Protein AF-A0AAW2SGX9-F1 (afdb_monomer_lite)

Sequence (134 aa):
MEAAGIHETTYNSIMKCDEDIMEVLYGNIVLGGGSTMFPGFADRMRKEITDLAPRSMKIKVVAPPYRRYTVWIGGSILAFLGTFQQVMRICVSKTNPPLYSSNFPLVSSKKIQNCAKTKLLEVLSYECSICWLY

Organism: Sesamum radiatum (NCBI:txid300843)

Secondary structure (DSSP, 8-state):
--PPPHHHHHHHHHHTS-HHHHHHHHTTEE--SGGG-STTHHHHHHHHHHHHS-TT----EE--TTTTTHHHHHHHHHHH-GGGGTTTTS--BTTB-----S------GGGTTTTTTTSHHHHHHHSTTTTT--

Foldseek 3Di:
DDDDDPLVVLLVVLVPDDPVCSLVSQQDAEDAADVCPPPCSQVVSQVSNCVVDDPVHDGDYDYDPPRNCCVVVVVVVCVPDPCVVVVCVVDQDPVDGDPDDPDDDPDDPPVVVPPVPPCPVVVVVPCPPPPPPD

pLDDT: mean 72.08, std 22.48, range [30.25, 95.12]

Radius of gyration: 18.9 Å; chains: 1; bounding box: 37×46×44 Å

Structure (mmCIF, N/CA/C/O backbone):
data_AF-A0AAW2SGX9-F1
#
_entry.id   AF-A0AAW2SGX9-F1
#
loop_
_atom_site.group_PDB
_atom_site.id
_atom_site.type_symbol
_atom_site.label_atom_id
_atom_site.label_alt_id
_atom_site.label_comp_id
_atom_site.label_asym_id
_atom_site.label_entity_id
_atom_site.label_seq_id
_atom_site.pdbx_PDB_ins_code
_atom_site.Cartn_x
_atom_site.Cartn_y
_atom_site.Cartn_z
_atom_site.occupancy
_atom_site.B_iso_or_equiv
_atom_site.auth_seq_id
_atom_site.auth_comp_id
_atom_site.auth_asym_id
_atom_site.auth_atom_id
_atom_site.pdbx_PDB_model_num
ATOM 1 N N . MET A 1 1 ? 14.939 -9.431 16.520 1.00 46.69 1 MET A N 1
ATOM 2 C CA . MET A 1 1 ? 13.858 -8.434 16.404 1.00 46.69 1 MET A CA 1
ATOM 3 C C . MET A 1 1 ? 12.863 -9.014 15.420 1.00 46.69 1 MET A C 1
ATOM 5 O O . MET A 1 1 ? 13.180 -9.095 14.242 1.00 46.69 1 MET A O 1
ATOM 9 N N . GLU A 1 2 ? 11.756 -9.557 15.914 1.00 72.56 2 GLU A N 1
ATOM 10 C CA . GLU A 1 2 ? 10.722 -10.153 15.063 1.00 72.56 2 GLU A CA 1
ATOM 11 C C . GLU A 1 2 ? 9.809 -9.025 14.580 1.00 72.56 2 GLU A C 1
ATOM 13 O O . GLU A 1 2 ? 9.204 -8.322 15.387 1.00 72.56 2 GLU A O 1
ATOM 18 N N . ALA A 1 3 ? 9.796 -8.778 13.272 1.00 82.38 3 ALA A N 1
ATOM 19 C CA . ALA A 1 3 ? 8.885 -7.822 12.660 1.00 82.38 3 ALA A CA 1
ATOM 20 C C . ALA A 1 3 ? 7.630 -8.567 12.201 1.00 82.38 3 ALA A C 1
ATOM 22 O O . ALA A 1 3 ? 7.733 -9.623 11.574 1.00 82.38 3 ALA A O 1
ATOM 23 N N . ALA A 1 4 ? 6.461 -8.003 12.501 1.00 88.44 4 ALA A N 1
ATOM 24 C CA . ALA A 1 4 ? 5.181 -8.520 12.037 1.00 88.44 4 ALA A CA 1
ATOM 25 C C . ALA A 1 4 ? 5.127 -8.586 10.502 1.00 88.44 4 ALA A C 1
ATOM 27 O O . ALA A 1 4 ? 5.769 -7.799 9.796 1.00 88.44 4 ALA A O 1
ATOM 28 N N . GLY A 1 5 ? 4.321 -9.510 9.977 1.00 91.69 5 GLY A N 1
ATOM 29 C CA . GLY A 1 5 ? 4.086 -9.613 8.540 1.00 91.69 5 GLY A CA 1
ATOM 30 C C . GLY A 1 5 ? 3.502 -8.319 7.960 1.00 91.69 5 GLY A C 1
ATOM 31 O O . GLY A 1 5 ? 2.862 -7.523 8.653 1.00 91.69 5 GLY A O 1
ATOM 32 N N . ILE A 1 6 ? 3.685 -8.101 6.655 1.00 92.44 6 ILE A N 1
ATOM 33 C CA . ILE A 1 6 ? 3.142 -6.906 5.986 1.00 92.44 6 ILE A CA 1
ATOM 34 C C . ILE A 1 6 ? 1.607 -6.859 6.032 1.00 92.44 6 ILE A C 1
ATOM 36 O O . ILE A 1 6 ? 1.033 -5.780 6.168 1.00 92.44 6 ILE A O 1
ATOM 40 N N . HIS A 1 7 ? 0.941 -8.015 5.973 1.00 92.50 7 HIS A N 1
ATOM 41 C CA . HIS A 1 7 ? -0.511 -8.130 6.123 1.00 92.50 7 HIS A CA 1
ATOM 42 C C . HIS A 1 7 ? -0.964 -7.712 7.526 1.00 92.50 7 HIS A C 1
ATOM 44 O O . HIS A 1 7 ? -1.896 -6.925 7.659 1.00 92.50 7 HIS A O 1
ATOM 50 N N . GLU A 1 8 ? -0.256 -8.170 8.558 1.00 93.69 8 GLU A N 1
ATOM 51 C CA . GLU A 1 8 ? -0.569 -7.881 9.957 1.00 93.69 8 GLU A CA 1
ATOM 52 C C . GLU A 1 8 ? -0.318 -6.409 10.284 1.00 93.69 8 GLU A C 1
ATOM 54 O O . GLU A 1 8 ? -1.156 -5.745 10.887 1.00 93.69 8 GLU A O 1
ATOM 59 N N . THR A 1 9 ? 0.799 -5.857 9.808 1.00 93.56 9 THR A N 1
ATOM 60 C CA . THR A 1 9 ? 1.106 -4.432 9.969 1.00 93.56 9 THR A CA 1
ATOM 61 C C . THR A 1 9 ? 0.038 -3.566 9.299 1.00 93.56 9 THR A C 1
ATOM 63 O O . THR A 1 9 ? -0.431 -2.599 9.893 1.00 93.56 9 THR A O 1
ATOM 66 N N . THR A 1 10 ? -0.397 -3.942 8.092 1.00 92.38 10 THR A N 1
ATOM 67 C CA . THR A 1 10 ? -1.452 -3.229 7.355 1.00 92.38 10 THR A CA 1
ATOM 68 C C . THR A 1 10 ? -2.787 -3.288 8.099 1.00 92.38 10 THR A C 1
ATOM 70 O O . THR A 1 10 ? -3.423 -2.254 8.294 1.00 92.38 10 THR A O 1
ATOM 73 N N . TYR A 1 11 ? -3.186 -4.472 8.570 1.00 93.06 11 TYR A N 1
ATOM 74 C CA . TYR A 1 11 ? -4.391 -4.660 9.379 1.00 93.06 11 TYR A CA 1
ATOM 75 C C . TYR A 1 11 ? -4.350 -3.821 10.665 1.00 93.06 11 TYR A C 1
ATOM 77 O O . TYR A 1 11 ? -5.278 -3.063 10.941 1.00 93.06 11 TYR A O 1
ATOM 85 N N . ASN A 1 12 ? -3.240 -3.875 11.404 1.00 93.19 12 ASN A N 1
ATOM 86 C CA . ASN A 1 12 ? -3.051 -3.120 12.641 1.00 93.19 12 ASN A CA 1
ATOM 87 C C . ASN A 1 12 ? -3.089 -1.604 12.415 1.00 93.19 12 ASN A C 1
ATOM 89 O O . ASN A 1 12 ? -3.565 -0.868 13.276 1.00 93.19 12 ASN A O 1
ATOM 93 N N . SER A 1 13 ? -2.593 -1.119 11.275 1.00 93.38 13 SER A N 1
ATOM 94 C CA . SER A 1 13 ? -2.707 0.292 10.900 1.00 93.38 13 SER A CA 1
ATOM 95 C C . SER A 1 13 ? -4.152 0.693 10.618 1.00 93.38 13 SER A C 1
ATOM 97 O O . SER A 1 13 ? -4.572 1.745 11.087 1.00 93.38 13 SER A O 1
ATOM 99 N N . ILE A 1 14 ? -4.919 -0.139 9.907 1.00 91.62 14 ILE A N 1
ATOM 100 C CA . ILE A 1 14 ? -6.320 0.161 9.583 1.00 91.62 14 ILE A CA 1
ATOM 101 C C . ILE A 1 14 ? -7.210 0.064 10.829 1.00 91.62 14 ILE A C 1
ATOM 103 O O . ILE A 1 14 ? -8.093 0.891 11.003 1.00 91.62 14 ILE A O 1
ATOM 107 N N . MET A 1 15 ? -6.952 -0.876 11.740 1.00 90.88 15 MET A N 1
ATOM 108 C CA . MET A 1 15 ? -7.709 -1.006 12.995 1.00 90.88 15 MET A CA 1
ATOM 109 C C . MET A 1 15 ? -7.502 0.163 13.965 1.00 90.88 15 MET A C 1
ATOM 111 O O . MET A 1 15 ? -8.328 0.387 14.842 1.00 90.88 15 MET A O 1
ATOM 115 N N . LYS A 1 16 ? -6.405 0.915 13.822 1.00 92.50 16 LYS A N 1
ATOM 116 C CA . LYS A 1 16 ? -6.159 2.145 14.594 1.00 92.50 16 LYS A CA 1
ATOM 117 C C . LYS A 1 16 ? -6.869 3.370 14.013 1.00 92.50 16 LYS A C 1
ATOM 119 O O . LYS A 1 16 ? -6.846 4.424 14.641 1.00 92.50 16 LYS A O 1
ATOM 124 N N . CYS A 1 17 ? -7.415 3.258 12.808 1.00 91.56 17 CYS A N 1
ATOM 125 C CA . CYS A 1 17 ? -8.167 4.315 12.150 1.00 91.56 17 CYS A CA 1
ATOM 126 C C . CYS A 1 17 ? -9.640 4.304 12.589 1.00 91.56 17 CYS A C 1
ATOM 128 O O . CYS A 1 17 ? -10.136 3.286 13.061 1.00 91.56 17 CYS A O 1
ATOM 130 N N . ASP A 1 18 ? -10.345 5.421 12.399 1.00 90.81 18 ASP A N 1
ATOM 131 C CA . ASP A 1 18 ? -11.780 5.507 12.694 1.00 90.81 18 ASP A CA 1
ATOM 132 C C . ASP A 1 18 ? -12.602 4.567 11.793 1.00 90.81 18 ASP A C 1
ATOM 134 O O . ASP A 1 18 ? -12.263 4.344 10.627 1.00 90.81 18 ASP A O 1
ATOM 138 N N . GLU A 1 19 ? -13.713 4.042 12.315 1.00 87.69 19 GLU A N 1
ATOM 139 C CA . GLU A 1 19 ? -14.559 3.054 11.626 1.00 87.69 19 GLU A CA 1
ATOM 140 C C . GLU A 1 19 ? -15.053 3.555 10.255 1.00 87.69 19 GLU A C 1
ATOM 142 O O . GLU A 1 19 ? -14.992 2.820 9.266 1.00 87.69 19 GLU A O 1
ATOM 147 N N . ASP A 1 20 ? -15.405 4.842 10.160 1.00 87.94 20 ASP A N 1
ATOM 148 C CA . ASP A 1 20 ? -15.882 5.493 8.931 1.00 87.94 20 ASP A CA 1
ATOM 149 C C . ASP A 1 20 ? -14.865 5.449 7.777 1.00 87.94 20 ASP A C 1
ATOM 151 O O . ASP A 1 20 ? -15.236 5.447 6.601 1.00 87.94 20 ASP A O 1
ATOM 155 N N . ILE A 1 21 ? -13.563 5.430 8.086 1.00 91.56 21 ILE A N 1
ATOM 156 C CA . ILE A 1 21 ? -12.506 5.408 7.066 1.00 91.56 21 ILE A CA 1
ATOM 157 C C . ILE A 1 21 ? -12.018 3.996 6.755 1.00 91.56 21 ILE A C 1
ATOM 159 O O . ILE A 1 21 ? -11.386 3.798 5.714 1.00 91.56 21 ILE A O 1
ATOM 163 N N . MET A 1 22 ? -12.336 3.002 7.589 1.00 90.44 22 MET A N 1
ATOM 164 C CA . MET A 1 22 ? -11.907 1.622 7.362 1.00 90.44 22 MET A CA 1
ATOM 165 C C . MET A 1 22 ? -12.442 1.073 6.036 1.00 90.44 22 MET A C 1
ATOM 167 O O . MET A 1 22 ? -11.672 0.498 5.265 1.00 90.44 22 MET A O 1
ATOM 171 N N . GLU A 1 23 ? -13.721 1.306 5.714 1.00 89.38 23 GLU A N 1
ATOM 172 C CA . GLU A 1 23 ? -14.311 0.861 4.439 1.00 89.38 23 GLU A CA 1
ATOM 173 C C . GLU A 1 23 ? -13.544 1.437 3.237 1.00 89.38 23 GLU A C 1
ATOM 175 O O . GLU A 1 23 ? -13.222 0.726 2.279 1.00 89.38 23 GLU A O 1
ATOM 180 N N . VAL A 1 24 ? -13.178 2.720 3.315 1.00 90.94 24 VAL A N 1
ATOM 181 C CA . VAL A 1 24 ? -12.412 3.405 2.269 1.00 90.94 24 VAL A CA 1
ATOM 182 C C . VAL A 1 24 ? -10.999 2.834 2.162 1.00 90.94 24 VAL A C 1
ATOM 184 O O . VAL A 1 24 ? -10.496 2.675 1.049 1.00 90.94 24 VAL A O 1
ATOM 187 N N . LEU A 1 25 ? -10.355 2.510 3.283 1.00 92.25 25 LEU A N 1
ATOM 188 C CA . LEU A 1 25 ? -8.992 1.977 3.304 1.00 92.25 25 LEU A CA 1
ATOM 189 C C . LEU A 1 25 ? -8.925 0.561 2.718 1.00 92.25 25 LEU A C 1
ATOM 191 O O . LEU A 1 25 ? -8.119 0.314 1.818 1.00 92.25 25 LEU A O 1
ATOM 195 N N . TYR A 1 26 ? -9.805 -0.350 3.143 1.00 92.19 26 TYR A N 1
ATOM 196 C CA . TYR A 1 26 ? -9.851 -1.715 2.600 1.00 92.19 26 TYR A CA 1
ATOM 197 C C . TYR A 1 26 ? -10.263 -1.755 1.122 1.00 92.19 26 TYR A C 1
ATOM 199 O O . TYR A 1 26 ? -9.804 -2.620 0.368 1.00 92.19 26 TYR A O 1
ATOM 207 N N . GLY A 1 27 ? -11.086 -0.799 0.683 1.00 91.06 27 GLY A N 1
ATOM 208 C CA . GLY A 1 27 ? -11.499 -0.654 -0.711 1.00 91.06 27 GLY A CA 1
ATOM 209 C C . GLY A 1 27 ? -10.449 -0.030 -1.641 1.00 91.06 27 GLY A C 1
ATOM 210 O O . GLY A 1 27 ? -10.655 -0.027 -2.857 1.00 91.06 27 GLY A O 1
ATOM 211 N N . ASN A 1 28 ? -9.338 0.503 -1.113 1.00 91.81 28 ASN A N 1
ATOM 212 C CA . ASN A 1 28 ? -8.351 1.263 -1.890 1.00 91.81 28 ASN A CA 1
ATOM 213 C C . ASN A 1 28 ? -6.894 0.898 -1.554 1.00 91.81 28 ASN A C 1
ATOM 215 O O . ASN A 1 28 ? -6.043 1.774 -1.394 1.00 91.81 28 ASN A O 1
ATOM 219 N N . ILE A 1 29 ? -6.570 -0.395 -1.497 1.00 92.44 29 ILE A N 1
ATOM 220 C CA . ILE A 1 29 ? -5.189 -0.849 -1.290 1.00 92.44 29 ILE A CA 1
ATOM 221 C C . ILE A 1 29 ? -4.462 -0.866 -2.638 1.00 92.44 29 ILE A C 1
ATOM 223 O O . ILE A 1 29 ? -4.811 -1.644 -3.526 1.00 92.44 29 ILE A O 1
ATOM 227 N N . VAL A 1 30 ? -3.439 -0.025 -2.807 1.00 92.06 30 VAL A N 1
ATOM 228 C CA . VAL A 1 30 ? -2.662 0.079 -4.055 1.00 92.06 30 VAL A CA 1
ATOM 229 C C . VAL A 1 30 ? -1.240 -0.425 -3.841 1.00 92.06 30 VAL A C 1
ATOM 231 O O . VAL A 1 30 ? -0.530 0.048 -2.957 1.00 92.06 30 VAL A O 1
ATOM 234 N N . LEU A 1 31 ? -0.800 -1.361 -4.682 1.00 92.06 31 LEU A N 1
ATOM 235 C CA . LEU A 1 31 ? 0.548 -1.923 -4.621 1.00 92.06 31 LEU A CA 1
ATOM 236 C C . LEU A 1 31 ? 1.514 -1.139 -5.513 1.00 92.06 31 LEU A C 1
ATOM 238 O O . LEU A 1 31 ? 1.329 -1.067 -6.730 1.00 92.06 31 LEU A O 1
ATOM 242 N N . GLY A 1 32 ? 2.564 -0.588 -4.903 1.00 90.69 32 GLY A N 1
ATOM 243 C CA . GLY A 1 32 ? 3.638 0.148 -5.572 1.00 90.69 32 GLY A CA 1
ATOM 244 C C . GLY A 1 32 ? 5.017 -0.490 -5.378 1.00 90.69 32 GLY A C 1
ATOM 245 O O . GLY A 1 32 ? 5.213 -1.314 -4.487 1.00 90.69 32 GLY A O 1
ATOM 246 N N . GLY A 1 33 ? 5.983 -0.097 -6.210 1.00 88.69 33 GLY A N 1
ATOM 247 C CA . GLY A 1 33 ? 7.393 -0.473 -6.063 1.00 88.69 33 GLY A CA 1
ATOM 248 C C . GLY A 1 33 ? 7.772 -1.829 -6.670 1.00 88.69 33 GLY A C 1
ATOM 249 O O . GLY A 1 33 ? 6.921 -2.613 -7.090 1.00 88.69 33 GLY A O 1
ATOM 250 N N . GLY A 1 34 ? 9.081 -2.102 -6.721 1.00 87.06 34 GLY A N 1
ATOM 251 C CA . GLY A 1 34 ? 9.636 -3.312 -7.345 1.00 87.06 34 GLY A CA 1
ATOM 252 C C . GLY A 1 34 ? 9.321 -4.603 -6.584 1.00 87.06 34 GLY A C 1
ATOM 253 O O . GLY A 1 34 ? 8.965 -5.604 -7.195 1.00 87.06 34 GLY A O 1
ATOM 254 N N . SER A 1 35 ? 9.346 -4.572 -5.248 1.00 88.06 35 SER A N 1
ATOM 255 C CA . SER A 1 35 ? 9.123 -5.760 -4.405 1.00 88.06 35 SER A CA 1
ATOM 256 C C . SER A 1 35 ? 7.697 -6.309 -4.451 1.00 88.06 35 SER A C 1
ATOM 258 O O . SER A 1 35 ? 7.455 -7.416 -3.993 1.00 88.06 35 SER A O 1
ATOM 260 N N . THR A 1 36 ? 6.734 -5.566 -5.001 1.00 91.25 36 THR A N 1
ATOM 261 C CA . THR A 1 36 ? 5.362 -6.069 -5.178 1.00 91.25 36 THR A CA 1
ATOM 262 C C . THR A 1 36 ? 5.160 -6.750 -6.533 1.00 91.25 36 THR A C 1
ATOM 264 O O . THR A 1 36 ? 4.097 -7.326 -6.772 1.00 91.25 36 THR A O 1
ATOM 267 N N . MET A 1 37 ? 6.161 -6.710 -7.426 1.00 90.06 37 MET A N 1
ATOM 268 C CA . MET A 1 37 ? 6.096 -7.290 -8.773 1.00 90.06 37 MET A CA 1
ATOM 269 C C . MET A 1 37 ? 6.295 -8.807 -8.810 1.00 90.06 37 MET A C 1
ATOM 271 O O . MET A 1 37 ? 6.161 -9.394 -9.882 1.00 90.06 37 MET A O 1
ATOM 275 N N . PHE A 1 38 ? 6.581 -9.450 -7.675 1.00 91.44 38 PHE A N 1
ATOM 276 C CA . PHE A 1 38 ? 6.641 -10.907 -7.622 1.00 91.44 38 PHE A CA 1
ATOM 277 C C . PHE A 1 38 ? 5.304 -11.527 -8.073 1.00 91.44 38 PHE A C 1
ATOM 279 O O . PHE A 1 38 ? 4.231 -11.014 -7.721 1.00 91.44 38 PHE A O 1
ATOM 286 N N . PRO A 1 39 ? 5.344 -12.618 -8.859 1.00 91.12 39 PRO A N 1
ATOM 287 C CA . PRO A 1 39 ? 4.136 -13.272 -9.347 1.00 91.12 39 PRO A CA 1
ATOM 288 C C . PRO A 1 39 ? 3.283 -13.761 -8.169 1.00 91.12 39 PRO A C 1
ATOM 290 O O . PRO A 1 39 ? 3.803 -14.305 -7.198 1.00 91.12 39 PRO A O 1
ATOM 293 N N . GLY A 1 40 ? 1.970 -13.523 -8.229 1.00 91.50 40 GLY A N 1
ATOM 294 C CA . GLY A 1 40 ? 1.023 -13.924 -7.179 1.00 91.50 40 GLY A CA 1
ATOM 295 C C . GLY A 1 40 ? 1.078 -13.102 -5.884 1.00 91.50 40 GLY A C 1
ATOM 296 O O . GLY A 1 40 ? 0.305 -13.368 -4.966 1.00 91.50 40 GLY A O 1
ATOM 297 N N . PHE A 1 41 ? 1.934 -12.074 -5.784 1.00 93.75 41 PHE A N 1
ATOM 298 C CA . PHE A 1 41 ? 2.014 -11.239 -4.577 1.00 93.75 41 PHE A CA 1
ATOM 299 C C . PHE A 1 41 ? 0.696 -10.511 -4.281 1.00 93.75 41 PHE A C 1
ATOM 301 O O . PHE A 1 41 ? 0.257 -10.456 -3.134 1.00 93.75 41 PHE A O 1
ATOM 308 N N . ALA A 1 42 ? 0.045 -9.975 -5.318 1.00 92.56 42 ALA A N 1
ATOM 309 C CA . ALA A 1 42 ? -1.225 -9.267 -5.170 1.00 92.56 42 ALA A CA 1
ATOM 310 C C . ALA A 1 42 ? -2.341 -10.192 -4.662 1.00 92.56 42 ALA A C 1
ATOM 312 O O . ALA A 1 42 ? -3.088 -9.815 -3.759 1.00 92.56 42 ALA A O 1
ATOM 313 N N . ASP A 1 43 ? -2.407 -11.414 -5.193 1.00 94.12 43 ASP A N 1
ATOM 314 C CA . ASP A 1 43 ? -3.397 -12.414 -4.794 1.00 94.12 43 ASP A CA 1
ATOM 315 C C . ASP A 1 43 ? -3.157 -12.895 -3.363 1.00 94.12 43 ASP A C 1
ATOM 317 O O . ASP A 1 43 ? -4.096 -12.967 -2.568 1.00 94.12 43 ASP A O 1
ATOM 321 N N . ARG A 1 44 ? -1.890 -13.140 -3.001 1.00 95.12 44 ARG A N 1
ATOM 322 C CA . ARG A 1 44 ? -1.502 -13.489 -1.631 1.00 95.12 44 ARG A CA 1
ATOM 323 C C . ARG A 1 44 ? -1.906 -12.395 -0.647 1.00 95.12 44 ARG A C 1
ATOM 325 O O . ARG A 1 44 ? -2.544 -12.692 0.356 1.00 95.12 44 ARG A O 1
ATOM 332 N N . MET A 1 45 ? -1.577 -11.140 -0.946 1.00 94.12 45 MET A N 1
ATOM 333 C CA . MET A 1 45 ? -1.908 -10.013 -0.074 1.00 94.12 45 MET A CA 1
ATOM 334 C C . MET A 1 45 ? -3.419 -9.832 0.072 1.00 94.12 45 MET A C 1
ATOM 336 O O . MET A 1 45 ? -3.911 -9.596 1.172 1.00 94.12 45 MET A O 1
ATOM 340 N N . ARG A 1 46 ? -4.175 -9.997 -1.019 1.00 94.06 46 ARG A N 1
ATOM 341 C CA . ARG A 1 46 ? -5.638 -9.965 -0.970 1.00 94.06 46 ARG A CA 1
ATOM 342 C C . ARG A 1 46 ? -6.192 -11.063 -0.067 1.00 94.06 46 ARG A C 1
ATOM 344 O O . ARG A 1 46 ? -7.079 -10.776 0.731 1.00 94.06 46 ARG A O 1
ATOM 351 N N . LYS A 1 47 ? -5.681 -12.291 -0.185 1.00 94.38 47 LYS A N 1
ATOM 352 C CA . LYS A 1 47 ? -6.101 -13.423 0.644 1.00 94.38 47 LYS A CA 1
ATOM 353 C C . LYS A 1 47 ? -5.820 -13.162 2.126 1.00 94.38 47 LYS A C 1
ATOM 355 O O . LYS A 1 47 ? -6.753 -13.180 2.914 1.00 94.38 47 LYS A O 1
ATOM 360 N N . GLU A 1 48 ? -4.580 -12.821 2.476 1.00 94.75 48 GLU A N 1
ATOM 361 C CA . GLU A 1 48 ? -4.175 -12.586 3.872 1.00 94.75 48 GLU A CA 1
ATOM 362 C C . GLU A 1 48 ? -4.979 -11.453 4.532 1.00 94.75 48 GLU A C 1
ATOM 364 O O . GLU A 1 48 ? -5.375 -11.567 5.687 1.00 94.75 48 GLU A O 1
ATOM 369 N N . ILE A 1 49 ? -5.283 -10.377 3.797 1.00 93.69 49 ILE A N 1
ATOM 370 C CA . ILE A 1 49 ? -6.122 -9.288 4.319 1.00 93.69 49 ILE A CA 1
ATOM 371 C C . ILE A 1 49 ? -7.590 -9.718 4.443 1.00 93.69 49 ILE A C 1
ATOM 373 O O . ILE A 1 49 ? -8.260 -9.310 5.386 1.00 93.69 49 ILE A O 1
ATOM 377 N N . THR A 1 50 ? -8.092 -10.553 3.530 1.00 92.94 50 THR A N 1
ATOM 378 C CA . THR A 1 50 ? -9.466 -11.090 3.604 1.00 92.94 50 THR A CA 1
ATOM 379 C C . THR A 1 50 ? -9.654 -12.030 4.784 1.00 92.94 50 THR A C 1
ATOM 381 O O . THR A 1 50 ? -10.721 -12.025 5.389 1.00 92.94 50 THR A O 1
ATOM 384 N N . ASP A 1 51 ? -8.617 -12.784 5.142 1.00 92.94 51 ASP A N 1
ATOM 385 C CA . ASP A 1 51 ? -8.651 -13.693 6.285 1.00 92.94 51 ASP A CA 1
ATOM 386 C C . ASP A 1 51 ? -8.654 -12.933 7.630 1.00 92.94 51 ASP A C 1
ATOM 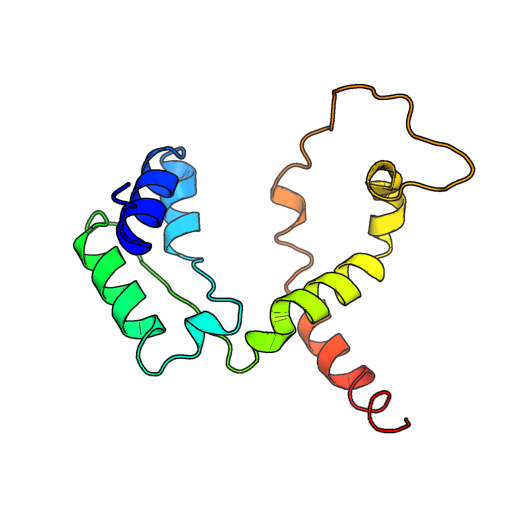388 O O . ASP A 1 51 ? -9.228 -13.415 8.605 1.00 92.94 51 ASP A O 1
ATOM 392 N N . LEU A 1 52 ? -8.049 -11.737 7.683 1.00 91.88 52 LEU A N 1
ATOM 393 C CA . LEU A 1 52 ? -7.962 -10.905 8.894 1.00 91.88 52 LEU A CA 1
ATOM 394 C C . LEU A 1 52 ? -9.107 -9.895 9.050 1.00 91.88 52 LEU A C 1
ATOM 396 O O . LEU A 1 52 ? -9.471 -9.540 10.170 1.00 91.88 52 LEU A O 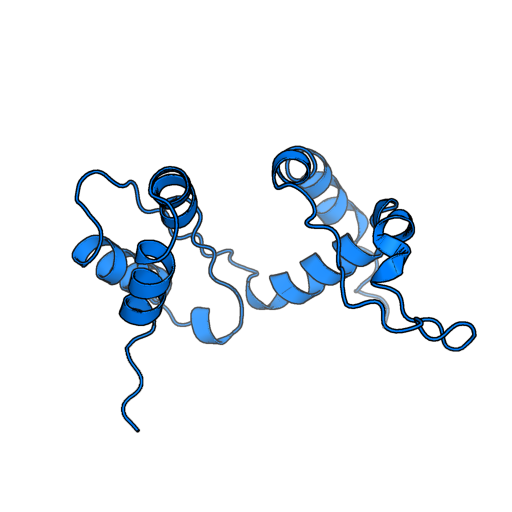1
ATOM 400 N N . ALA A 1 53 ? -9.644 -9.379 7.947 1.00 88.50 53 ALA A N 1
ATOM 401 C CA . ALA A 1 53 ? -10.628 -8.307 7.986 1.00 88.50 53 ALA A CA 1
ATOM 402 C C . ALA A 1 53 ? -12.041 -8.802 8.371 1.00 88.50 53 ALA A C 1
ATOM 404 O O . ALA A 1 53 ? -12.410 -9.951 8.105 1.00 88.50 53 ALA A O 1
ATOM 405 N N . PRO A 1 54 ? -12.890 -7.927 8.943 1.00 86.31 54 PRO A N 1
ATOM 406 C CA . PRO A 1 54 ? -14.288 -8.247 9.216 1.00 86.31 54 PRO A CA 1
ATOM 407 C C . PRO A 1 54 ? -15.048 -8.612 7.933 1.00 86.31 54 PRO A C 1
ATOM 409 O O . PRO A 1 54 ? -14.908 -7.949 6.904 1.00 86.31 54 PRO A O 1
ATOM 412 N N . ARG A 1 55 ? -15.934 -9.618 8.000 1.00 81.81 55 ARG A N 1
ATOM 413 C CA . ARG A 1 55 ? -16.702 -10.125 6.838 1.00 81.81 55 ARG A CA 1
ATOM 414 C C . ARG A 1 55 ? -17.613 -9.086 6.165 1.00 81.81 55 ARG A C 1
ATOM 416 O O . ARG A 1 55 ? -18.096 -9.336 5.065 1.00 81.81 55 ARG A O 1
ATOM 423 N N . SER A 1 56 ? -17.873 -7.950 6.812 1.00 84.62 56 SER A N 1
ATOM 424 C CA . SER A 1 56 ? -18.667 -6.847 6.261 1.00 84.62 56 SER A CA 1
ATOM 425 C C . SER A 1 56 ? -17.905 -5.993 5.240 1.00 84.62 56 SER A C 1
ATOM 427 O O . SER A 1 56 ? -18.539 -5.281 4.462 1.00 84.62 56 SER A O 1
ATOM 429 N N . MET A 1 57 ? -16.568 -6.053 5.209 1.00 86.56 57 MET A N 1
ATOM 430 C CA . MET A 1 57 ? -15.752 -5.138 4.408 1.00 86.56 57 MET A CA 1
ATOM 431 C C . MET A 1 57 ? -15.404 -5.696 3.026 1.00 86.56 57 MET A C 1
ATOM 433 O O . MET A 1 57 ? -14.995 -6.845 2.861 1.00 86.56 57 MET A O 1
ATOM 437 N N . LYS A 1 58 ? -15.533 -4.847 1.999 1.00 88.81 58 LYS A N 1
ATOM 438 C CA . LYS A 1 58 ? -15.168 -5.179 0.616 1.00 88.81 58 LYS A CA 1
ATOM 439 C C . LYS A 1 58 ? -13.709 -4.823 0.358 1.00 88.81 58 LYS A C 1
ATOM 441 O O . LYS A 1 58 ? -13.362 -3.656 0.210 1.00 88.81 58 LYS A O 1
ATOM 446 N N . ILE A 1 59 ? -12.866 -5.843 0.251 1.00 92.31 59 ILE A N 1
ATOM 447 C CA . ILE A 1 59 ? -11.421 -5.662 0.083 1.00 92.31 59 ILE A CA 1
ATOM 448 C C . ILE A 1 59 ? -11.065 -5.623 -1.395 1.00 92.31 59 ILE A C 1
ATOM 450 O O . ILE A 1 59 ? -11.382 -6.541 -2.161 1.00 92.31 59 ILE A O 1
ATOM 454 N N . LYS A 1 60 ? -10.352 -4.570 -1.792 1.00 93.19 60 LYS A N 1
ATOM 455 C CA . LYS A 1 60 ? -9.875 -4.383 -3.158 1.00 93.19 60 LYS A CA 1
ATOM 456 C C . LYS A 1 60 ? -8.395 -4.023 -3.142 1.00 93.19 60 LYS A C 1
ATOM 458 O O . LYS A 1 60 ? -8.004 -2.931 -2.740 1.00 93.19 60 LYS A O 1
ATOM 463 N N . VAL A 1 61 ? -7.589 -4.954 -3.646 1.00 92.56 61 VAL A N 1
ATOM 464 C CA . VAL A 1 61 ? -6.153 -4.769 -3.868 1.00 92.56 61 VAL A CA 1
ATOM 465 C C . VAL A 1 61 ? -5.926 -4.504 -5.352 1.00 92.56 61 VAL A C 1
ATOM 467 O O . VAL A 1 61 ? -6.287 -5.321 -6.199 1.00 92.56 61 VAL A O 1
ATOM 470 N N . VAL A 1 62 ? -5.352 -3.348 -5.674 1.00 90.69 62 VAL A N 1
ATOM 471 C CA . VAL A 1 62 ? -5.059 -2.911 -7.040 1.00 90.69 62 VAL A CA 1
ATOM 472 C C . VAL A 1 62 ? -3.556 -2.982 -7.277 1.00 90.69 62 VAL A C 1
ATOM 474 O O . VAL A 1 62 ? -2.770 -2.331 -6.591 1.00 90.69 62 VAL A O 1
ATOM 477 N N . ALA A 1 63 ? -3.161 -3.749 -8.290 1.00 91.00 63 ALA A N 1
ATOM 478 C CA . ALA A 1 63 ? -1.778 -3.900 -8.720 1.00 91.00 63 ALA A CA 1
ATOM 479 C C . ALA A 1 63 ? -1.626 -3.407 -10.170 1.00 91.00 63 ALA A C 1
ATOM 481 O O . ALA A 1 63 ? -1.873 -4.173 -11.102 1.00 91.00 63 ALA A O 1
ATOM 482 N N . PRO A 1 64 ? -1.240 -2.137 -10.393 1.00 87.44 64 PRO A N 1
ATOM 483 C CA . PRO A 1 64 ? -1.018 -1.620 -11.739 1.00 87.44 64 PRO A CA 1
ATOM 484 C C . PRO A 1 64 ? 0.150 -2.349 -12.429 1.00 87.44 64 PRO A C 1
ATOM 486 O O . PRO A 1 64 ? 1.162 -2.623 -11.774 1.00 87.44 64 PRO A O 1
ATOM 489 N N . PRO A 1 65 ? 0.088 -2.607 -13.747 1.00 83.56 65 PRO A N 1
ATOM 490 C CA . PRO A 1 65 ? 1.171 -3.293 -14.457 1.00 83.56 65 PRO A CA 1
ATOM 491 C C . PRO A 1 65 ? 2.479 -2.474 -14.487 1.00 83.56 65 PRO A C 1
ATOM 493 O O . PRO A 1 65 ? 3.565 -3.040 -14.415 1.00 83.56 65 PRO A O 1
ATOM 496 N N . TYR A 1 66 ? 2.396 -1.139 -14.482 1.00 83.56 66 TYR A N 1
ATOM 497 C CA . TYR A 1 66 ? 3.535 -0.201 -14.485 1.00 83.56 66 TYR A CA 1
ATOM 498 C C . TYR A 1 66 ? 3.927 0.323 -13.085 1.00 83.56 66 TYR A C 1
ATOM 500 O O . TYR A 1 66 ? 4.552 1.375 -12.948 1.00 83.56 66 TYR A O 1
ATOM 508 N N . ARG A 1 67 ? 3.619 -0.422 -12.015 1.00 87.00 67 ARG A N 1
ATOM 509 C CA . ARG A 1 67 ? 3.873 -0.034 -10.606 1.00 87.00 67 ARG A CA 1
ATOM 510 C C . ARG A 1 67 ? 5.331 0.185 -10.181 1.00 87.00 67 ARG A C 1
ATOM 512 O O . ARG A 1 67 ? 5.571 0.667 -9.078 1.00 87.00 67 ARG A O 1
ATOM 519 N N . ARG A 1 68 ? 6.302 -0.114 -11.048 1.00 86.50 68 ARG A N 1
ATOM 520 C CA . ARG A 1 68 ? 7.712 0.274 -10.860 1.00 86.50 68 ARG A CA 1
ATOM 521 C C . ARG A 1 68 ? 7.958 1.770 -11.076 1.00 86.50 68 ARG A C 1
ATOM 523 O O . ARG A 1 68 ? 8.874 2.324 -10.485 1.00 86.50 68 ARG A O 1
ATOM 530 N N . TYR A 1 69 ? 7.129 2.416 -11.895 1.00 86.38 69 TYR A N 1
ATOM 531 C CA . TYR A 1 69 ? 7.268 3.829 -12.257 1.00 86.38 69 TYR A CA 1
ATOM 532 C C . TYR A 1 69 ? 6.221 4.728 -11.606 1.00 86.38 69 TYR A C 1
ATOM 534 O O . TYR A 1 69 ? 6.326 5.946 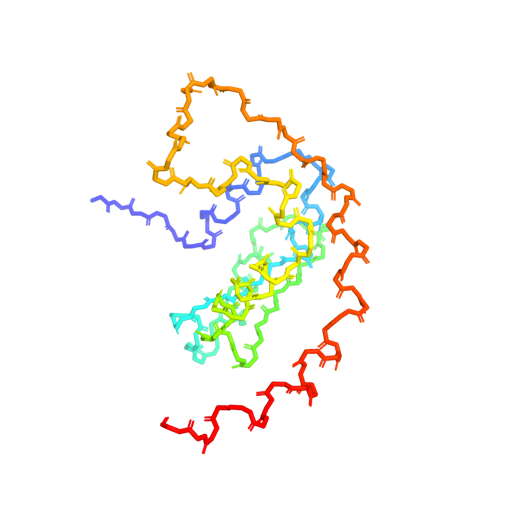-11.700 1.00 86.38 69 TYR A O 1
ATOM 542 N N . THR A 1 70 ? 5.223 4.158 -10.926 1.00 87.12 70 THR A N 1
ATOM 543 C CA . THR A 1 70 ? 4.104 4.919 -10.345 1.00 87.12 70 THR A CA 1
ATOM 544 C C . THR A 1 70 ? 4.559 6.004 -9.378 1.00 87.12 70 THR A C 1
ATOM 546 O O . THR A 1 70 ? 3.953 7.070 -9.350 1.00 87.12 70 THR A O 1
ATOM 549 N N . VAL A 1 71 ? 5.643 5.771 -8.632 1.00 88.06 71 VAL A N 1
ATOM 550 C CA . VAL A 1 71 ? 6.218 6.766 -7.714 1.00 88.06 71 VAL A CA 1
ATOM 551 C C . VAL A 1 71 ? 6.768 7.972 -8.480 1.00 88.06 71 VAL A C 1
ATOM 553 O O . VAL A 1 71 ? 6.485 9.110 -8.115 1.00 88.06 71 VAL A O 1
ATOM 556 N N . TRP A 1 72 ? 7.508 7.735 -9.566 1.00 87.94 72 TRP A N 1
ATOM 557 C CA . TRP A 1 72 ? 8.101 8.807 -10.367 1.00 87.94 72 TRP A CA 1
ATOM 558 C C . TRP A 1 72 ? 7.040 9.587 -11.147 1.00 87.94 72 TRP A C 1
ATOM 560 O O . TRP A 1 72 ? 7.030 10.813 -11.101 1.00 87.94 72 TRP A O 1
ATOM 570 N N . ILE A 1 73 ? 6.084 8.880 -11.758 1.00 87.38 73 ILE A N 1
ATOM 571 C CA . ILE A 1 73 ? 4.947 9.485 -12.467 1.00 87.38 73 ILE A CA 1
ATOM 572 C C . ILE A 1 73 ? 4.091 10.326 -11.506 1.00 87.38 73 ILE A C 1
ATOM 574 O O . ILE A 1 73 ? 3.682 11.436 -11.830 1.00 87.38 73 ILE A O 1
ATOM 578 N N . GLY A 1 74 ? 3.828 9.828 -10.294 1.00 86.00 74 GLY A N 1
ATOM 579 C CA . GLY A 1 74 ? 3.101 10.593 -9.279 1.00 86.00 74 GLY A CA 1
ATOM 580 C C . GLY A 1 74 ? 3.843 11.868 -8.867 1.00 86.00 74 GLY A C 1
ATOM 581 O O . GLY A 1 74 ? 3.221 12.917 -8.709 1.00 86.00 74 GLY A O 1
ATOM 582 N N . GLY A 1 75 ? 5.171 11.790 -8.743 1.00 86.31 75 GLY A N 1
ATOM 583 C CA . GLY A 1 75 ? 6.030 12.932 -8.436 1.00 86.31 75 GLY A CA 1
ATOM 584 C C . GLY A 1 75 ? 6.059 13.989 -9.543 1.00 86.31 75 GLY A C 1
ATOM 585 O O . GLY A 1 75 ? 5.921 15.174 -9.241 1.00 86.31 75 GLY A O 1
ATOM 586 N N . SER A 1 76 ? 6.184 13.584 -10.812 1.00 87.56 76 SER A N 1
ATOM 587 C CA . SER A 1 76 ? 6.191 14.517 -11.949 1.00 87.56 76 SER A CA 1
ATOM 588 C C . SER A 1 76 ? 4.847 15.229 -12.109 1.00 87.56 76 SER A C 1
ATOM 590 O O . SER A 1 76 ? 4.814 16.452 -12.249 1.00 87.56 76 SER A O 1
ATOM 592 N N . ILE A 1 77 ? 3.733 14.499 -11.972 1.00 87.44 77 ILE A N 1
ATOM 593 C CA . ILE A 1 77 ? 2.389 15.089 -11.969 1.00 87.44 77 ILE A CA 1
ATOM 594 C C . ILE A 1 77 ? 2.261 16.094 -10.823 1.00 87.44 77 ILE A C 1
ATOM 596 O O . ILE A 1 77 ? 1.810 17.215 -11.048 1.00 87.44 77 ILE A O 1
ATOM 600 N N . LEU A 1 78 ? 2.678 15.727 -9.606 1.00 84.75 78 LEU A N 1
ATOM 601 C CA . LEU A 1 78 ? 2.591 16.613 -8.445 1.00 84.75 78 LEU A CA 1
ATOM 602 C C . LEU A 1 78 ? 3.384 17.912 -8.648 1.00 84.75 78 LEU A C 1
ATOM 604 O O . LEU A 1 78 ? 2.871 18.977 -8.313 1.00 84.75 78 LEU A O 1
ATOM 608 N N . ALA A 1 79 ? 4.589 17.828 -9.219 1.00 82.12 79 ALA A N 1
ATOM 609 C CA . ALA A 1 79 ? 5.429 18.987 -9.521 1.00 82.12 79 ALA A CA 1
ATOM 610 C C . ALA A 1 79 ? 4.825 19.900 -10.604 1.00 82.12 79 ALA A C 1
ATOM 612 O O . ALA A 1 79 ? 5.037 21.111 -10.575 1.00 82.12 79 ALA A O 1
ATOM 613 N N . PHE A 1 80 ? 4.057 19.336 -11.541 1.00 81.56 80 PHE A N 1
ATOM 614 C CA . PHE A 1 80 ? 3.422 20.076 -12.634 1.00 81.56 80 PHE A CA 1
ATOM 615 C C . PHE A 1 80 ? 2.081 20.728 -12.253 1.00 81.56 80 PHE A C 1
ATOM 617 O O . PHE A 1 80 ? 1.617 21.656 -12.918 1.00 81.56 80 PHE A O 1
ATOM 624 N N . LEU A 1 81 ? 1.412 20.265 -11.192 1.00 80.56 81 LEU A N 1
ATOM 625 C CA . LEU A 1 81 ? 0.129 20.837 -10.783 1.00 80.56 81 LEU A CA 1
ATOM 626 C C . LEU A 1 81 ? 0.298 22.307 -10.366 1.00 80.56 81 LEU A C 1
ATOM 628 O O . LEU A 1 81 ? 1.053 22.614 -9.456 1.00 80.56 81 LEU A O 1
ATOM 632 N N . GLY A 1 82 ? -0.483 23.227 -10.943 1.00 70.06 82 GLY A N 1
ATOM 633 C CA . GLY A 1 82 ? -0.438 24.656 -10.578 1.00 70.06 82 GLY A CA 1
ATOM 634 C C . GLY A 1 82 ? -0.751 24.942 -9.098 1.00 70.06 82 GLY A C 1
ATOM 635 O O . GLY A 1 82 ? -0.314 25.946 -8.544 1.00 70.06 82 GLY A O 1
ATOM 636 N N . THR A 1 83 ? -1.436 24.021 -8.411 1.00 64.88 83 THR A N 1
ATOM 637 C CA . THR A 1 83 ? -1.631 24.066 -6.953 1.00 64.88 83 THR A CA 1
ATOM 638 C C . THR A 1 83 ? -0.348 23.829 -6.167 1.00 64.88 83 THR A C 1
ATOM 640 O O . THR A 1 83 ? -0.286 24.234 -5.013 1.00 64.88 83 THR A O 1
ATOM 643 N N . PHE A 1 84 ? 0.682 23.224 -6.759 1.00 60.66 84 PHE A N 1
ATOM 644 C CA . PHE A 1 84 ? 2.000 23.056 -6.143 1.00 60.66 84 PHE A CA 1
ATOM 645 C C . PHE A 1 84 ? 2.574 24.403 -5.686 1.00 60.66 84 PHE A C 1
ATOM 647 O O . PHE A 1 84 ? 3.180 24.495 -4.621 1.00 60.66 84 PHE A O 1
ATOM 654 N N . GLN A 1 85 ? 2.256 25.478 -6.417 1.00 53.72 85 GLN A N 1
ATOM 655 C CA . GLN A 1 85 ? 2.598 26.841 -6.026 1.00 53.72 85 GLN A CA 1
ATOM 656 C C . GLN A 1 85 ? 1.759 27.394 -4.863 1.00 53.72 85 GLN A C 1
ATOM 658 O O . GLN A 1 85 ? 2.239 28.222 -4.107 1.00 53.72 85 GLN A O 1
ATOM 663 N N . GLN A 1 86 ? 0.519 26.953 -4.652 1.00 53.97 86 GLN A N 1
ATOM 664 C CA . GLN A 1 86 ? -0.266 27.368 -3.476 1.00 53.97 86 GLN A CA 1
ATOM 665 C C . GLN A 1 86 ? 0.076 26.536 -2.233 1.00 53.97 86 GLN A C 1
ATOM 667 O O . GLN A 1 86 ? 0.018 27.034 -1.112 1.00 53.97 86 GLN A O 1
ATOM 672 N N . VAL A 1 87 ? 0.532 25.297 -2.426 1.00 54.53 87 VAL A N 1
ATOM 673 C CA . VAL A 1 87 ? 1.176 24.477 -1.389 1.00 54.53 87 VAL A CA 1
ATOM 674 C C . VAL A 1 87 ? 2.677 24.832 -1.274 1.00 54.53 87 VAL A C 1
ATOM 676 O O . VAL A 1 87 ? 3.496 24.003 -0.883 1.00 54.53 87 VAL A O 1
ATOM 679 N N . MET A 1 88 ? 3.053 26.090 -1.567 1.00 49.56 88 MET A N 1
ATOM 680 C CA . MET A 1 88 ? 4.427 26.631 -1.562 1.00 49.56 88 MET A CA 1
ATOM 681 C C . MET A 1 88 ? 5.178 26.498 -0.226 1.00 49.56 88 MET A C 1
ATOM 683 O O . MET A 1 88 ? 6.366 26.786 -0.172 1.00 49.56 88 MET A O 1
ATOM 687 N N . ARG A 1 89 ? 4.537 26.016 0.846 1.00 50.97 89 ARG A N 1
ATOM 688 C CA . ARG A 1 89 ? 5.234 25.582 2.068 1.00 50.97 89 ARG A CA 1
ATOM 689 C C . ARG A 1 89 ? 6.027 24.278 1.905 1.00 50.97 89 ARG A C 1
ATOM 691 O O . ARG A 1 89 ? 6.840 23.979 2.769 1.00 50.97 89 ARG A O 1
ATOM 698 N N . ILE A 1 90 ? 5.806 23.508 0.834 1.00 59.16 90 ILE A N 1
ATOM 699 C CA . ILE A 1 90 ? 6.593 22.299 0.525 1.00 59.16 90 ILE A CA 1
ATOM 700 C C . ILE A 1 90 ? 7.901 22.660 -0.199 1.00 59.16 90 ILE A C 1
ATOM 702 O O . ILE A 1 90 ? 8.916 21.991 -0.014 1.00 59.16 90 ILE A O 1
ATOM 706 N N . CYS A 1 91 ? 7.902 23.723 -1.010 1.00 57.78 91 CYS A N 1
ATOM 707 C CA . CYS A 1 91 ? 9.089 24.163 -1.740 1.00 57.78 91 CYS A CA 1
ATOM 708 C C . CYS A 1 91 ? 10.016 24.960 -0.820 1.00 57.78 91 CYS A C 1
ATOM 710 O O . CYS A 1 91 ? 9.743 26.114 -0.503 1.00 57.78 91 CYS A O 1
ATOM 712 N N . VAL A 1 92 ? 11.140 24.367 -0.423 1.00 64.75 92 VAL A N 1
ATOM 713 C CA . VAL A 1 92 ? 12.186 25.083 0.313 1.00 64.75 92 VAL A CA 1
ATOM 714 C C . VAL A 1 92 ? 13.123 25.746 -0.694 1.00 64.75 92 VAL A C 1
ATOM 716 O O . VAL A 1 92 ? 13.876 25.068 -1.394 1.00 64.75 92 VAL A O 1
ATOM 719 N N . SER A 1 93 ? 13.064 27.075 -0.798 1.00 63.53 93 SER A N 1
ATOM 720 C CA . SER A 1 93 ? 13.990 27.846 -1.628 1.00 63.53 93 SER A CA 1
ATOM 721 C C . SER A 1 93 ? 15.268 28.179 -0.849 1.00 63.53 93 SER A C 1
ATOM 723 O O . SER A 1 93 ? 15.248 28.371 0.365 1.00 63.53 93 SER A O 1
ATOM 725 N N . LYS A 1 94 ? 16.404 28.283 -1.552 1.00 64.69 94 LYS A N 1
ATOM 726 C CA . LYS A 1 94 ? 17.689 28.681 -0.939 1.00 64.69 94 LYS A CA 1
ATOM 727 C C . LYS A 1 94 ? 17.688 30.127 -0.427 1.00 64.69 94 LYS A C 1
ATOM 729 O O . LYS A 1 94 ? 18.515 30.476 0.404 1.00 64.69 94 LYS A O 1
ATOM 734 N N . THR A 1 95 ? 16.787 30.963 -0.939 1.00 62.62 95 THR A N 1
ATOM 735 C CA . THR A 1 95 ? 16.732 32.405 -0.672 1.00 62.62 95 THR A CA 1
ATOM 736 C C . THR A 1 95 ? 15.780 32.786 0.463 1.00 62.62 95 THR A C 1
ATOM 738 O O . THR A 1 95 ? 15.821 33.927 0.904 1.00 62.62 95 THR A O 1
ATOM 741 N N . ASN A 1 96 ? 14.954 31.855 0.958 1.00 49.75 96 ASN A N 1
ATOM 742 C CA . ASN A 1 96 ? 14.093 32.043 2.128 1.00 49.75 96 ASN A CA 1
ATOM 743 C C . ASN A 1 96 ? 13.913 30.696 2.857 1.00 49.75 96 ASN A C 1
ATOM 745 O O . ASN A 1 96 ? 12.936 29.985 2.598 1.00 49.75 96 ASN A O 1
ATOM 749 N N . PRO A 1 97 ? 14.845 30.301 3.748 1.00 55.34 97 PRO A N 1
ATOM 750 C CA . PRO A 1 97 ? 14.636 29.120 4.576 1.00 55.34 97 PRO A CA 1
ATOM 751 C C . PRO A 1 97 ? 13.381 29.327 5.443 1.00 55.34 97 PRO A C 1
ATOM 753 O O . PRO A 1 97 ? 13.201 30.414 6.001 1.00 55.34 97 PRO A O 1
ATOM 756 N N . PRO A 1 98 ? 12.484 28.331 5.561 1.00 56.53 98 PRO A N 1
ATOM 757 C CA . PRO A 1 98 ? 11.281 28.483 6.362 1.00 56.53 98 PRO A CA 1
ATOM 758 C C . PRO A 1 98 ? 11.681 28.719 7.820 1.00 56.53 98 PRO A C 1
ATOM 760 O O . PRO A 1 98 ? 12.344 27.882 8.432 1.00 56.53 98 PRO A O 1
ATOM 763 N N . LEU A 1 99 ? 11.255 29.849 8.392 1.00 53.94 99 LEU A N 1
ATOM 764 C CA . LEU A 1 99 ? 11.200 29.992 9.843 1.00 53.94 99 LEU A CA 1
ATOM 765 C C . LEU A 1 99 ? 10.293 28.865 10.343 1.00 53.94 99 LEU A C 1
ATOM 767 O O . LEU 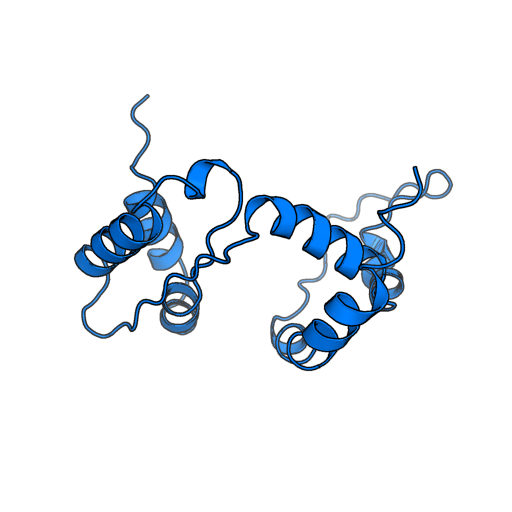A 1 99 ? 9.105 28.833 10.016 1.00 53.94 99 LEU A O 1
ATOM 771 N N . TYR A 1 100 ? 10.883 27.895 11.040 1.00 46.56 100 TYR A N 1
ATOM 772 C CA . TYR A 1 100 ? 10.213 26.700 11.540 1.00 46.56 100 TYR A CA 1
ATOM 773 C C . TYR A 1 100 ? 9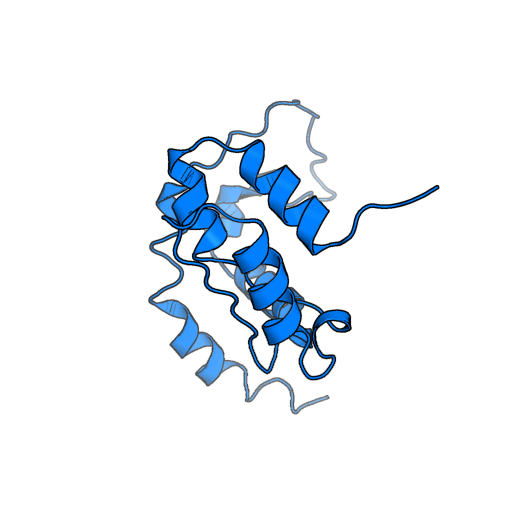.058 27.108 12.463 1.00 46.56 100 TYR A C 1
ATOM 775 O O . TYR A 1 100 ? 9.236 27.353 13.652 1.00 46.56 100 TYR A O 1
ATOM 783 N N . SER A 1 101 ? 7.858 27.216 11.900 1.00 44.94 101 SER A N 1
ATOM 784 C CA . SER A 1 101 ? 6.611 27.208 12.648 1.00 44.94 101 SER A CA 1
ATOM 785 C C . SER A 1 101 ? 6.057 25.799 12.519 1.00 44.94 101 SER A C 1
ATOM 787 O O . SER A 1 101 ? 5.726 25.347 11.425 1.00 44.94 101 SER A O 1
ATOM 789 N N . SER A 1 102 ? 5.991 25.103 13.648 1.00 46.06 102 SER A N 1
ATOM 790 C CA . SER A 1 102 ? 5.588 23.704 13.829 1.00 46.06 102 SER A CA 1
ATOM 791 C C . SER A 1 102 ? 4.150 23.367 13.405 1.00 46.06 102 SER A C 1
ATOM 793 O O . SER A 1 102 ? 3.688 22.259 13.655 1.00 46.06 102 SER A O 1
ATOM 795 N N . ASN A 1 103 ? 3.433 24.279 12.750 1.00 48.09 103 ASN A N 1
ATOM 796 C CA . ASN A 1 103 ? 2.032 24.103 12.395 1.00 48.09 103 ASN A CA 1
ATOM 797 C C . ASN A 1 103 ? 1.864 24.022 10.873 1.00 48.09 103 ASN A C 1
ATOM 799 O O . ASN A 1 103 ? 1.635 25.020 10.184 1.00 48.09 103 ASN A O 1
ATOM 803 N N . PHE A 1 104 ? 1.951 22.798 10.349 1.00 49.66 104 PHE A N 1
ATOM 804 C CA . PHE A 1 104 ? 1.421 22.469 9.028 1.00 49.66 104 PHE A CA 1
ATOM 805 C C . PHE A 1 104 ? -0.117 22.445 9.096 1.00 49.66 104 PHE A C 1
ATOM 807 O O . PHE A 1 104 ? -0.672 21.699 9.902 1.00 49.66 104 PHE A O 1
ATOM 814 N N . PRO A 1 105 ? -0.842 23.222 8.270 1.00 42.12 105 PRO A N 1
ATOM 815 C CA . PRO A 1 105 ? -2.289 23.088 8.183 1.00 42.12 105 PRO A CA 1
ATOM 816 C C . PRO A 1 105 ? -2.648 21.756 7.508 1.00 42.12 105 PRO A C 1
ATOM 818 O O . PRO A 1 105 ? -2.155 21.448 6.421 1.00 42.12 105 PRO A O 1
ATOM 821 N N . LEU A 1 106 ? -3.519 20.974 8.149 1.00 40.94 106 LEU A N 1
ATOM 822 C CA . LEU A 1 106 ? -4.071 19.739 7.593 1.00 40.94 106 LEU A CA 1
ATOM 823 C C . LEU A 1 106 ? -4.877 20.071 6.328 1.00 40.94 106 LEU A C 1
ATOM 825 O O . LEU A 1 106 ? -5.935 20.700 6.389 1.00 40.94 106 LEU A O 1
ATOM 829 N N . VAL A 1 107 ? -4.381 19.658 5.161 1.00 43.22 107 VAL A N 1
ATOM 830 C CA . VAL A 1 107 ? -5.142 19.758 3.911 1.00 43.22 107 VAL A CA 1
ATOM 831 C C . VAL A 1 107 ? -6.287 18.748 3.980 1.00 43.22 107 VAL A C 1
ATOM 833 O O . VAL A 1 107 ? -6.069 17.541 3.945 1.00 43.22 107 VAL A O 1
ATOM 836 N N . SER A 1 108 ? -7.521 19.244 4.106 1.00 37.94 108 SER A N 1
ATOM 837 C CA . SER A 1 108 ? -8.721 18.405 4.196 1.00 37.94 108 SER A CA 1
ATOM 838 C C . SER A 1 108 ? -8.878 17.480 2.976 1.00 37.94 108 SER A C 1
ATOM 840 O O . SER A 1 108 ? -8.730 17.907 1.825 1.00 37.94 108 SER A O 1
ATOM 842 N N . SER A 1 109 ? -9.237 16.221 3.242 1.00 40.59 109 SER A N 1
ATOM 843 C CA . SER A 1 109 ? -9.310 15.092 2.298 1.00 40.59 109 SER A CA 1
ATOM 844 C C . SER A 1 109 ? -10.260 15.280 1.105 1.00 40.59 109 SER A C 1
ATOM 846 O O . SER A 1 109 ? -10.128 14.595 0.090 1.00 40.59 109 SER A O 1
ATOM 848 N N . LYS A 1 110 ? -11.192 16.239 1.169 1.00 33.19 110 LYS A N 1
ATOM 849 C CA . LYS A 1 110 ? -12.253 16.421 0.162 1.00 33.19 110 LYS A CA 1
ATOM 850 C C . LYS A 1 110 ? -11.764 16.971 -1.187 1.00 33.19 110 LYS A C 1
ATOM 852 O O . LYS A 1 110 ? -12.445 16.792 -2.191 1.00 33.19 110 LYS A O 1
ATOM 857 N N . LYS A 1 111 ? -10.582 17.601 -1.261 1.00 35.75 111 LYS A N 1
ATOM 858 C CA . LYS A 1 111 ? -10.042 18.150 -2.529 1.00 35.75 111 LYS A CA 1
ATOM 859 C C . LYS A 1 111 ? -9.318 17.124 -3.410 1.00 35.75 111 LYS A C 1
ATOM 861 O O . LYS A 1 111 ? -9.165 17.365 -4.604 1.00 35.75 111 LYS A O 1
ATOM 866 N N . ILE A 1 112 ? -8.914 15.977 -2.862 1.00 45.22 112 ILE A N 1
ATOM 867 C CA . ILE A 1 112 ? -8.124 14.969 -3.591 1.00 45.22 112 ILE A CA 1
ATOM 868 C C . ILE A 1 112 ? -9.005 14.135 -4.543 1.00 45.22 112 ILE A C 1
ATOM 870 O O . ILE A 1 112 ? -8.547 13.727 -5.609 1.00 45.22 112 ILE A O 1
ATOM 874 N N . GLN A 1 113 ? -10.293 13.948 -4.232 1.00 35.19 113 GLN A N 1
ATOM 875 C CA . GLN A 1 113 ? -11.179 13.078 -5.020 1.00 35.19 113 GLN A CA 1
ATOM 876 C C . GLN A 1 113 ? -11.566 13.638 -6.403 1.00 35.19 113 GLN A C 1
ATOM 878 O O . GLN A 1 113 ? -11.801 12.855 -7.323 1.00 35.19 113 GLN A O 1
ATOM 883 N N . ASN A 1 114 ? -11.579 14.962 -6.597 1.00 30.25 114 ASN A N 1
ATOM 884 C CA . ASN A 1 114 ? -12.065 15.564 -7.849 1.00 30.25 114 ASN A CA 1
ATOM 885 C C . ASN A 1 114 ? -10.986 15.758 -8.928 1.00 30.25 114 ASN A C 1
ATOM 887 O O . ASN A 1 114 ? -11.329 15.930 -10.093 1.00 30.25 114 ASN A O 1
ATOM 891 N N . CYS A 1 115 ? -9.694 15.702 -8.588 1.00 40.19 115 CYS A N 1
ATOM 892 C CA . CYS A 1 115 ? -8.618 15.916 -9.569 1.00 40.19 115 CYS A CA 1
ATOM 893 C C . CYS A 1 115 ? -8.180 14.621 -10.284 1.00 40.19 115 CYS A C 1
ATOM 895 O O . CYS A 1 115 ? -7.666 14.669 -11.399 1.00 40.19 115 CYS A O 1
ATOM 897 N N . ALA A 1 116 ? -8.425 13.452 -9.678 1.00 40.22 116 ALA A N 1
ATOM 898 C CA . ALA A 1 116 ? -7.951 12.168 -10.197 1.00 40.22 116 ALA A CA 1
ATOM 899 C C . ALA A 1 116 ? -8.711 11.661 -11.441 1.00 40.22 116 ALA A C 1
ATOM 901 O O . ALA A 1 116 ? -8.166 10.858 -12.193 1.00 40.22 116 ALA A O 1
ATOM 902 N N . LYS A 1 117 ? -9.953 12.108 -11.684 1.00 38.06 117 LYS A N 1
ATOM 903 C CA . LYS A 1 117 ? -10.786 11.561 -12.773 1.00 38.06 117 LYS A CA 1
ATOM 904 C C . LYS A 1 117 ? -10.558 12.201 -14.146 1.00 38.06 117 LYS A C 1
ATOM 906 O O . LYS A 1 117 ? -10.825 11.540 -15.140 1.00 38.06 117 LYS A O 1
ATOM 911 N N . THR A 1 118 ? -10.046 13.430 -14.227 1.00 36.31 118 THR A N 1
ATOM 912 C CA . THR A 1 118 ? -10.050 14.183 -15.500 1.00 36.31 118 THR A CA 1
ATOM 913 C C . THR A 1 118 ? -8.691 14.242 -16.205 1.00 36.31 118 THR A C 1
ATOM 915 O O . THR A 1 118 ? -8.657 14.460 -17.406 1.00 36.31 118 THR A O 1
ATOM 918 N N . LYS A 1 119 ? -7.564 14.015 -15.509 1.00 44.44 119 LYS A N 1
ATOM 919 C CA . LYS A 1 119 ? -6.213 14.236 -16.081 1.00 44.44 119 LYS A CA 1
ATOM 920 C C . LYS A 1 119 ? -5.370 12.988 -16.362 1.00 44.44 119 LYS A C 1
ATOM 922 O O . LYS A 1 119 ? -4.322 13.104 -16.987 1.00 44.44 119 LYS A O 1
ATOM 927 N N . LEU A 1 120 ? -5.812 11.795 -15.958 1.00 44.06 120 LEU A N 1
ATOM 928 C CA . LEU A 1 120 ? -5.063 10.555 -16.221 1.00 44.06 120 LEU A CA 1
ATOM 929 C C . LEU A 1 120 ? -5.027 10.168 -17.712 1.00 44.06 120 LEU A C 1
ATOM 931 O O . LEU A 1 120 ? -4.083 9.508 -18.134 1.00 44.06 120 LEU A O 1
ATOM 935 N N . LEU A 1 121 ? -6.017 10.590 -18.507 1.00 40.66 121 LEU A N 1
ATOM 936 C CA . LEU A 1 121 ? -6.078 10.271 -19.940 1.00 40.66 121 LEU A CA 1
ATOM 937 C C . LEU A 1 121 ? -5.263 11.235 -20.817 1.00 40.66 121 LEU A C 1
ATOM 939 O O . LEU A 1 121 ? -4.766 10.814 -21.854 1.00 40.66 121 LEU A O 1
ATOM 943 N N . GLU A 1 122 ? -5.045 12.486 -20.399 1.00 36.88 122 GLU A N 1
ATOM 944 C CA . GLU A 1 122 ? -4.220 13.428 -21.174 1.00 36.88 122 GLU A CA 1
ATOM 945 C C . GLU A 1 122 ? -2.715 13.199 -20.965 1.00 36.88 122 GLU A C 1
ATOM 947 O O . GLU A 1 122 ? -1.951 13.236 -21.926 1.00 36.88 122 GLU A O 1
ATOM 952 N N . VAL A 1 123 ? -2.268 12.877 -19.744 1.00 43.47 123 VAL A N 1
ATOM 953 C CA . VAL A 1 123 ? -0.827 12.697 -19.457 1.00 43.47 123 VAL A CA 1
ATOM 954 C C . VAL A 1 123 ? -0.245 11.462 -20.161 1.00 43.47 123 VAL A C 1
ATOM 956 O O . VAL A 1 123 ? 0.907 11.483 -20.586 1.00 43.47 123 VAL A O 1
ATOM 959 N N . LEU A 1 124 ? -1.044 10.410 -20.377 1.00 41.88 124 LEU A N 1
ATOM 960 C CA . LEU A 1 124 ? -0.594 9.233 -21.133 1.00 41.88 124 LEU A CA 1
ATOM 961 C C . LEU A 1 124 ? -0.478 9.486 -22.646 1.00 41.88 124 LEU A C 1
ATOM 963 O O . LEU A 1 124 ? 0.236 8.744 -23.315 1.00 41.88 124 LEU A O 1
ATOM 967 N N . SER A 1 125 ? -1.133 10.522 -23.184 1.00 39.53 125 SER A N 1
ATOM 968 C CA . SER A 1 125 ? -1.111 10.813 -24.623 1.00 39.53 125 SER A CA 1
ATOM 969 C C . SER A 1 125 ? -0.030 11.817 -25.036 1.00 39.53 125 SER A C 1
ATOM 971 O O . SER A 1 125 ? 0.409 11.765 -26.181 1.00 39.53 125 SER A O 1
ATOM 973 N N . TYR A 1 126 ? 0.424 12.701 -24.138 1.00 38.69 126 TYR A N 1
ATOM 974 C CA . TYR A 1 126 ? 1.340 13.794 -24.504 1.00 38.69 126 TYR A CA 1
ATOM 975 C C . TYR A 1 126 ? 2.821 13.571 -24.155 1.00 38.69 126 TYR A C 1
ATOM 977 O O . TYR A 1 126 ? 3.670 14.166 -24.813 1.00 38.69 126 TYR A O 1
ATOM 985 N N . GLU A 1 127 ? 3.178 12.693 -23.209 1.00 41.09 127 GLU A N 1
ATOM 986 C CA . GLU A 1 127 ? 4.597 12.506 -22.833 1.00 41.09 127 GLU A CA 1
ATOM 987 C C . GLU A 1 127 ? 5.277 11.255 -23.414 1.00 41.09 127 GLU A C 1
ATOM 989 O O . GLU A 1 127 ? 6.490 11.098 -23.282 1.00 41.09 127 GLU A O 1
ATOM 994 N N . CYS A 1 128 ? 4.561 10.393 -24.148 1.00 34.00 128 CYS A N 1
ATOM 995 C CA . CYS A 1 128 ? 5.197 9.237 -24.801 1.00 3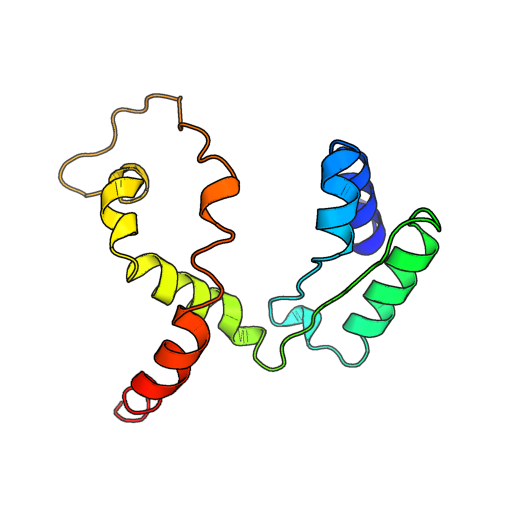4.00 128 CYS A CA 1
ATOM 996 C C . CYS A 1 128 ? 6.130 9.616 -25.974 1.00 34.00 128 CYS A C 1
ATOM 998 O O . CYS A 1 128 ? 6.939 8.790 -26.390 1.00 34.00 128 CYS A O 1
ATOM 1000 N N . SER A 1 129 ? 6.087 10.861 -26.468 1.00 35.44 129 SER A N 1
ATOM 1001 C CA . SER A 1 129 ? 6.962 11.328 -27.559 1.00 35.44 129 SER A CA 1
ATOM 1002 C C . SER A 1 129 ? 8.259 12.009 -27.097 1.00 35.44 129 SER A C 1
ATOM 1004 O O . SER A 1 129 ? 9.112 12.282 -27.935 1.00 35.44 129 SER A O 1
ATOM 1006 N N . ILE A 1 130 ? 8.445 12.287 -25.798 1.00 43.81 130 ILE A N 1
ATOM 1007 C CA . ILE A 1 130 ? 9.599 13.075 -25.308 1.00 43.81 130 ILE A CA 1
ATOM 1008 C C . ILE A 1 130 ? 10.715 12.207 -24.692 1.00 43.81 130 ILE A C 1
ATOM 1010 O O . ILE A 1 130 ? 11.853 12.655 -24.608 1.00 43.81 130 ILE A O 1
ATOM 1014 N N . CYS A 1 131 ? 10.467 10.934 -24.363 1.00 34.19 131 CYS A N 1
ATOM 1015 C CA . CYS A 1 131 ? 11.492 10.048 -23.780 1.00 34.19 131 CYS A CA 1
ATOM 1016 C C . CYS A 1 131 ? 12.231 9.123 -24.777 1.00 34.19 131 CYS A C 1
ATOM 1018 O O . CYS A 1 131 ? 12.916 8.207 -24.334 1.00 34.19 131 CYS A O 1
ATOM 1020 N N . TRP A 1 132 ? 12.129 9.346 -26.096 1.00 33.09 132 TRP A N 1
ATOM 1021 C CA . TRP A 1 132 ? 12.928 8.631 -27.120 1.00 33.09 132 TRP A CA 1
ATOM 1022 C C . TRP A 1 132 ? 14.010 9.494 -27.797 1.00 33.09 132 TRP A C 1
ATOM 1024 O O . TRP A 1 132 ? 14.583 9.089 -28.807 1.00 33.09 132 TRP A O 1
ATOM 1034 N N . LEU A 1 133 ? 14.330 10.664 -27.243 1.00 35.25 133 LEU A N 1
ATOM 1035 C CA . LEU A 1 133 ? 15.498 11.452 -27.638 1.00 35.25 133 LEU A CA 1
ATOM 1036 C C . LEU A 1 133 ? 16.335 11.743 -26.391 1.00 35.25 133 LEU A C 1
ATOM 1038 O O . LEU A 1 133 ? 16.046 12.703 -25.684 1.00 35.25 133 LEU A O 1
ATOM 1042 N N . TYR A 1 134 ? 17.316 10.861 -26.166 1.00 34.47 134 TYR A N 1
ATOM 1043 C CA . TYR A 1 134 ? 18.565 10.938 -25.379 1.00 34.47 134 TYR A CA 1
ATOM 1044 C C . TYR A 1 134 ? 18.811 9.687 -24.534 1.00 34.47 134 TYR A C 1
ATOM 1046 O O . TYR A 1 134 ? 17.967 9.355 -23.674 1.00 34.47 134 TYR A O 1
#

InterPro domains:
  IPR004000 Actin family [PF00022] (3-88)
  IPR004000 Actin family [PTHR11937] (1-94)
  IPR043129 ATPase, nucleotide binding domain [SSF53067] (3-87)